Protein AF-A0A3N0Y666-F1 (afdb_monomer_lite)

InterPro domains:
  IPR013106 Immunoglobulin V-set domain [PF07686] (2-89)
  IPR013783 Immunoglobulin-like fold [G3DSA:2.60.40.10] (1-93)
  IPR036179 Immunoglobulin-like domain superfamily [SSF48726] (1-91)

Organism: Anabarilius grahami (NCBI:txid495550)

Sequence (164 aa):
MEGDSVTLNTEVQKYMLIQWMFGSTRIAEIDRLTQTNSTYDGPAERFRDRLKLDQTGSLTITNTRTTDSGLYTVTVISKETSYVSFNVTVYNYIHCCGSTEAVIRLVLSALVGVATVAFLVYDIRSTRSELNSMKESRYHRQIHEVKSDHQYEMRRSFSSRYVC

Foldseek 3Di:
DQQAKDKADDPDDFFQKKWKDFPPHTAWIQHPVVRDTDGDCTPPSLQPPAWDADPRRMIMGGNDDCSVFGKMWMWTHGVDIDIDIDGDGDDDPPPPPPPVVVVVVVVVVVVVVVVVVVVVVVVVVVVVVVVVVVVVVVVVVVVVVVVVVVVVVVVVVVVVVPPD

pLDDT: mean 87.4, std 12.05, range [51.53, 98.25]

Secondary structure (DSSP, 8-state):
-TTS-EEE----S--SEEEEEETTEEEEEEETTTTEEEE---GGGTTTTTEEE-TT--EEE-S--GGG-EEEEEEEESSSEEEEEEEE---------SHHHHHHHHHHHHHHHHHHHHHHHHHHHHHHHHHHHHHHHHHHHHHHHHHHHHHHHHHHHHHTTS--

Structure (mmCIF, N/CA/C/O backbone):
data_AF-A0A3N0Y666-F1
#
_entry.id   AF-A0A3N0Y666-F1
#
loop_
_atom_site.group_PDB
_atom_site.id
_atom_site.type_symbol
_atom_site.label_atom_id
_atom_site.label_alt_id
_atom_site.label_comp_id
_atom_site.label_asym_id
_atom_site.label_entity_id
_atom_site.label_seq_id
_atom_site.pdbx_PDB_ins_code
_atom_site.Cartn_x
_atom_site.Cartn_y
_atom_site.Cartn_z
_atom_site.occupancy
_atom_site.B_iso_or_equiv
_atom_site.auth_seq_id
_atom_site.auth_comp_id
_atom_site.auth_asym_id
_atom_site.auth_atom_id
_atom_site.pdbx_PDB_model_num
ATOM 1 N N . MET A 1 1 ? 6.027 -5.881 -3.383 1.00 89.69 1 MET A N 1
ATOM 2 C CA . MET A 1 1 ? 5.795 -5.510 -4.794 1.00 89.69 1 MET A CA 1
ATOM 3 C C . MET A 1 1 ? 4.317 -5.669 -5.098 1.00 89.69 1 MET A C 1
ATOM 5 O O . MET A 1 1 ? 3.623 -6.256 -4.281 1.00 89.69 1 MET A O 1
ATOM 9 N N . GLU A 1 2 ? 3.819 -5.143 -6.217 1.00 93.62 2 GLU A N 1
ATOM 10 C CA . GLU A 1 2 ? 2.462 -5.474 -6.675 1.00 93.62 2 GLU A CA 1
ATOM 11 C C . GLU A 1 2 ? 2.305 -6.997 -6.816 1.00 93.62 2 GLU A C 1
ATOM 13 O O . GLU A 1 2 ? 3.219 -7.678 -7.278 1.00 93.62 2 GLU A O 1
ATOM 18 N N . GLY A 1 3 ? 1.171 -7.529 -6.363 1.00 93.06 3 GLY A N 1
ATOM 19 C CA . GLY A 1 3 ? 0.899 -8.961 -6.242 1.00 93.06 3 GLY A CA 1
ATOM 20 C C . GLY A 1 3 ? 1.310 -9.575 -4.900 1.00 93.06 3 GLY A C 1
ATOM 21 O O . GLY A 1 3 ? 0.702 -10.557 -4.473 1.00 93.06 3 GLY A O 1
ATOM 22 N N . ASP A 1 4 ? 2.262 -8.978 -4.179 1.00 94.50 4 ASP A N 1
ATOM 23 C CA . ASP A 1 4 ? 2.715 -9.511 -2.891 1.00 94.50 4 ASP A CA 1
ATOM 24 C C . ASP A 1 4 ? 1.744 -9.168 -1.759 1.00 94.50 4 ASP A C 1
ATOM 26 O O . ASP A 1 4 ? 0.900 -8.272 -1.870 1.00 94.50 4 ASP A O 1
ATOM 30 N N . SER A 1 5 ? 1.901 -9.853 -0.628 1.00 96.88 5 SER A N 1
ATOM 31 C CA . SER A 1 5 ? 1.295 -9.468 0.644 1.00 96.88 5 SER A CA 1
ATOM 32 C C . SER A 1 5 ? 2.213 -8.562 1.463 1.00 96.88 5 SER A C 1
ATOM 34 O O . SER A 1 5 ? 3.425 -8.771 1.497 1.00 96.88 5 SER A O 1
ATOM 36 N N . VAL A 1 6 ? 1.628 -7.614 2.191 1.00 97.12 6 VAL A N 1
ATOM 37 C CA . VAL A 1 6 ? 2.325 -6.786 3.185 1.00 97.12 6 VAL A CA 1
ATOM 38 C C . VAL A 1 6 ? 1.580 -6.837 4.513 1.00 97.12 6 VAL A C 1
ATOM 40 O O . VAL A 1 6 ? 0.349 -6.819 4.527 1.00 97.12 6 VAL A O 1
ATOM 43 N N . THR A 1 7 ? 2.320 -6.886 5.619 1.00 97.56 7 THR A N 1
ATOM 44 C CA . THR A 1 7 ? 1.761 -6.857 6.975 1.00 97.56 7 THR A CA 1
ATOM 45 C C . THR A 1 7 ? 2.245 -5.612 7.706 1.00 97.56 7 THR A C 1
ATOM 47 O O . THR A 1 7 ? 3.443 -5.337 7.770 1.00 97.56 7 THR A O 1
ATOM 50 N N . LEU A 1 8 ? 1.295 -4.852 8.243 1.00 96.94 8 LEU A N 1
ATOM 51 C CA . LEU A 1 8 ? 1.515 -3.670 9.063 1.00 96.94 8 LEU A CA 1
ATOM 52 C C . LEU A 1 8 ? 1.365 -4.085 10.526 1.00 96.94 8 LEU A C 1
ATOM 54 O O . LEU A 1 8 ? 0.251 -4.294 11.011 1.00 96.94 8 LEU A O 1
ATOM 58 N N . ASN A 1 9 ? 2.501 -4.263 11.196 1.00 94.50 9 ASN A N 1
ATOM 59 C CA . ASN A 1 9 ? 2.535 -4.824 12.539 1.00 94.50 9 ASN A CA 1
ATOM 60 C C . ASN A 1 9 ? 2.112 -3.802 13.593 1.00 94.50 9 ASN A C 1
ATOM 62 O O . ASN A 1 9 ? 2.630 -2.685 13.635 1.00 94.50 9 ASN A O 1
ATOM 66 N N . THR A 1 10 ? 1.238 -4.221 14.500 1.00 86.75 10 THR A N 1
ATOM 67 C CA . THR A 1 10 ? 0.975 -3.518 15.757 1.00 86.75 10 THR A CA 1
ATOM 68 C C . THR A 1 10 ? 1.606 -4.297 16.900 1.00 86.75 10 THR A C 1
ATOM 70 O O . THR A 1 10 ? 1.127 -5.361 17.279 1.00 86.75 10 THR A O 1
ATOM 73 N N . GLU A 1 11 ? 2.677 -3.765 17.488 1.00 75.50 11 GLU A N 1
ATOM 74 C CA . GLU A 1 11 ? 3.354 -4.368 18.647 1.00 75.50 11 GLU A CA 1
ATOM 75 C C . GLU A 1 11 ? 2.581 -4.112 19.955 1.00 75.50 11 GLU A C 1
ATOM 77 O O . GLU A 1 11 ? 3.106 -3.537 20.909 1.00 75.50 11 GLU A O 1
ATOM 82 N N . VAL A 1 12 ? 1.299 -4.490 20.016 1.00 75.44 12 VAL A N 1
ATOM 83 C CA . VAL A 1 12 ? 0.444 -4.186 21.173 1.00 75.44 12 VAL A CA 1
ATOM 84 C C . VAL A 1 12 ? -0.046 -5.453 21.862 1.00 75.44 12 VAL A C 1
ATOM 86 O O . VAL A 1 12 ? -0.727 -6.288 21.278 1.00 75.44 12 VAL A O 1
ATOM 89 N N . GLN A 1 13 ? 0.257 -5.569 23.157 1.00 71.25 13 GLN A N 1
ATOM 90 C CA . GLN A 1 13 ? -0.164 -6.710 23.980 1.00 71.25 13 GLN A CA 1
ATOM 91 C C . GLN A 1 13 ? -1.552 -6.526 24.615 1.00 71.25 13 GLN A C 1
ATOM 93 O O . GLN A 1 13 ? -2.217 -7.507 24.950 1.00 71.25 13 GLN A O 1
ATOM 98 N N . LYS A 1 14 ? -2.004 -5.280 24.823 1.00 86.75 14 LYS A N 1
ATOM 99 C CA . LYS A 1 14 ? -3.262 -4.985 25.524 1.00 86.75 14 LYS A CA 1
ATOM 100 C C . LYS A 1 14 ? -4.006 -3.814 24.891 1.00 86.75 14 LYS A C 1
ATOM 102 O O . LYS A 1 14 ? -3.534 -2.685 24.919 1.00 86.75 14 LYS A O 1
ATOM 107 N N . TYR A 1 15 ? -5.202 -4.092 24.390 1.00 90.62 15 TYR A N 1
ATOM 108 C CA . TYR A 1 15 ? -6.087 -3.123 23.752 1.00 90.62 15 TYR A CA 1
ATOM 109 C C . TYR A 1 15 ? -7.552 -3.471 24.043 1.00 90.62 15 TYR A C 1
ATOM 111 O O . TYR A 1 15 ? -7.871 -4.619 24.364 1.00 90.62 15 TYR A O 1
ATOM 119 N N . MET A 1 16 ? -8.422 -2.467 23.962 1.00 94.12 16 MET A N 1
ATOM 120 C CA . MET A 1 16 ? -9.880 -2.610 23.931 1.00 94.12 16 MET A CA 1
ATOM 121 C C . MET A 1 16 ? -10.388 -2.518 22.493 1.00 94.12 16 MET A C 1
ATOM 123 O O . MET A 1 16 ? -11.176 -3.364 22.083 1.00 94.12 16 MET A O 1
ATOM 127 N N . LEU A 1 17 ? -9.875 -1.544 21.734 1.00 94.81 17 LEU A N 1
ATOM 128 C CA . LEU A 1 17 ? -10.222 -1.310 20.337 1.00 94.81 17 LEU A CA 1
ATOM 129 C C . LEU A 1 17 ? -8.956 -1.085 19.508 1.00 94.81 17 LEU A C 1
ATOM 131 O O . LEU A 1 17 ? -8.067 -0.342 19.926 1.00 94.81 17 LEU A O 1
ATOM 135 N N . ILE A 1 18 ? -8.898 -1.689 18.326 1.00 96.12 18 ILE A N 1
ATOM 136 C CA . ILE A 1 18 ? -7.925 -1.367 17.280 1.00 96.12 18 ILE A CA 1
ATOM 137 C C . ILE A 1 18 ? -8.701 -0.974 16.038 1.00 96.12 18 ILE A C 1
ATOM 139 O O . ILE A 1 18 ? -9.556 -1.728 15.585 1.00 96.12 18 ILE A O 1
ATOM 143 N N . GLN A 1 19 ? -8.386 0.185 15.472 1.00 97.12 19 GLN A N 1
ATOM 144 C CA . GLN A 1 19 ? -9.047 0.688 14.276 1.00 97.12 19 GLN A CA 1
ATOM 145 C C . GLN A 1 19 ? -8.012 1.084 13.229 1.00 97.12 19 GLN A C 1
ATOM 147 O O . GLN A 1 19 ? -7.164 1.940 13.482 1.00 97.12 19 GLN A O 1
ATOM 152 N N . TRP A 1 20 ? -8.124 0.490 12.044 1.00 97.94 20 TRP A N 1
ATOM 153 C CA . TRP A 1 20 ? -7.300 0.796 10.881 1.00 97.94 20 TRP A CA 1
ATOM 154 C C . TRP A 1 20 ? -8.028 1.719 9.918 1.00 97.94 20 TRP A C 1
ATOM 156 O O . TRP A 1 20 ? -9.176 1.474 9.529 1.00 97.94 20 TRP A O 1
ATOM 166 N N . MET A 1 21 ? -7.314 2.746 9.479 1.00 97.81 21 MET A N 1
ATOM 167 C CA . MET A 1 21 ? -7.762 3.699 8.481 1.00 97.81 21 MET A CA 1
ATOM 168 C C . MET A 1 21 ? -6.799 3.706 7.297 1.00 97.81 21 MET A C 1
ATOM 170 O O . MET A 1 21 ? -5.583 3.645 7.467 1.00 97.81 21 MET A O 1
ATOM 174 N N . PHE A 1 22 ? -7.354 3.845 6.101 1.00 97.31 22 PHE A N 1
ATOM 175 C CA . PHE A 1 22 ? -6.630 4.233 4.901 1.00 97.31 22 PHE A CA 1
ATOM 176 C C . PHE A 1 22 ? -7.057 5.655 4.527 1.00 97.31 22 PHE A C 1
ATOM 178 O O . PHE A 1 22 ? -8.219 5.895 4.175 1.00 97.31 22 PHE A O 1
ATOM 185 N N . GLY A 1 23 ? -6.144 6.618 4.667 1.00 93.62 23 GLY A N 1
ATOM 186 C CA . GLY A 1 23 ? -6.501 8.037 4.651 1.00 93.62 23 GLY A CA 1
ATOM 187 C C . GLY A 1 23 ? -7.560 8.351 5.716 1.00 93.62 23 GLY A C 1
ATOM 188 O O . GLY A 1 23 ? -7.331 8.156 6.905 1.00 93.62 23 GLY A O 1
ATOM 189 N N . SER A 1 24 ? -8.736 8.815 5.288 1.00 92.94 24 SER A N 1
ATOM 190 C CA . SER A 1 24 ? -9.888 9.099 6.159 1.00 92.94 24 SER A CA 1
ATOM 191 C C . SER A 1 24 ? -10.930 7.974 6.212 1.00 92.94 24 SER A C 1
ATOM 193 O O . SER A 1 24 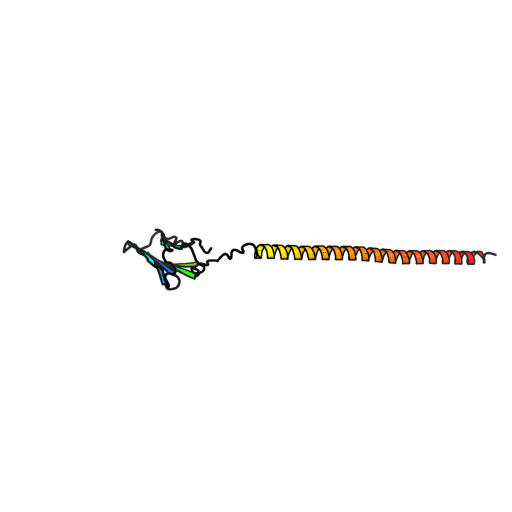? -11.964 8.134 6.860 1.00 92.94 24 SER A O 1
ATOM 195 N N . THR A 1 25 ? -10.693 6.837 5.549 1.00 96.25 25 THR A N 1
ATOM 196 C CA . THR A 1 25 ? -11.663 5.732 5.480 1.00 96.25 25 THR A CA 1
ATOM 197 C C . THR A 1 25 ? -11.278 4.594 6.412 1.00 96.25 25 THR A C 1
ATOM 199 O O . THR A 1 25 ? -10.142 4.131 6.377 1.00 96.25 25 THR A O 1
ATOM 202 N N . ARG A 1 26 ? -12.227 4.107 7.217 1.00 97.12 26 ARG A N 1
ATOM 203 C CA . ARG A 1 26 ? -12.038 2.915 8.053 1.00 97.12 26 ARG A CA 1
ATOM 204 C C . ARG A 1 26 ? -12.021 1.667 7.181 1.00 97.12 26 ARG A C 1
ATOM 206 O O . ARG A 1 26 ? -12.921 1.487 6.367 1.00 97.12 26 ARG A O 1
ATOM 213 N N . ILE A 1 27 ? -11.010 0.826 7.363 1.00 98.00 27 ILE A N 1
ATOM 214 C CA . ILE A 1 27 ? -10.813 -0.387 6.557 1.00 98.00 27 ILE A CA 1
ATOM 215 C C . ILE A 1 27 ? -10.785 -1.665 7.392 1.00 98.00 27 ILE A C 1
ATOM 217 O O . ILE A 1 27 ? -11.088 -2.733 6.874 1.00 98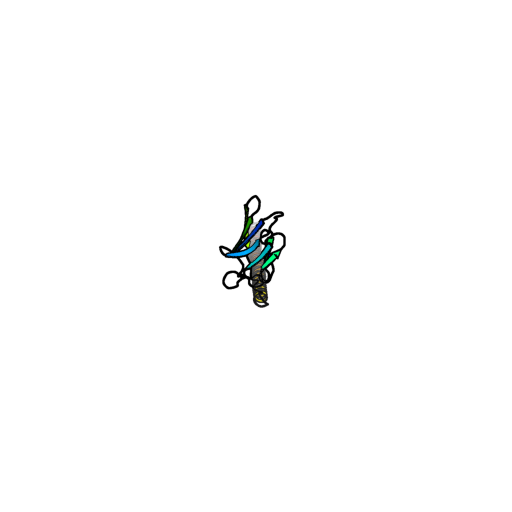.00 27 ILE A O 1
ATOM 221 N N . ALA A 1 28 ? -10.478 -1.579 8.687 1.00 97.50 28 ALA A N 1
ATOM 222 C CA . ALA A 1 28 ? -10.550 -2.732 9.574 1.00 97.50 28 ALA A CA 1
ATOM 223 C C . ALA A 1 28 ? -10.704 -2.310 11.038 1.00 97.50 28 ALA A C 1
ATOM 225 O O . ALA A 1 28 ? -10.325 -1.198 11.413 1.00 97.50 28 ALA A O 1
ATOM 226 N N . GLU A 1 29 ? -11.252 -3.198 11.860 1.00 96.38 29 GLU A N 1
ATOM 227 C CA . GLU A 1 29 ? -11.493 -2.955 13.279 1.00 96.38 29 GLU A CA 1
ATOM 228 C C . GLU A 1 29 ? -11.481 -4.261 14.083 1.00 96.38 29 GLU A C 1
ATOM 230 O O . GLU A 1 29 ? -11.993 -5.283 13.625 1.00 96.38 29 GLU A O 1
ATOM 235 N N . ILE A 1 30 ? -10.906 -4.213 15.284 1.00 95.38 30 ILE A N 1
ATOM 236 C CA . ILE A 1 30 ? -11.005 -5.258 16.307 1.00 95.38 30 ILE A CA 1
ATOM 237 C C . ILE A 1 30 ? -11.520 -4.609 17.581 1.00 95.38 30 ILE A C 1
ATOM 239 O O . ILE A 1 30 ? -10.796 -3.829 18.204 1.00 95.38 30 ILE A O 1
ATOM 243 N N . ASP A 1 31 ? -12.726 -4.974 17.995 1.00 95.00 31 ASP A N 1
ATOM 244 C CA . ASP A 1 31 ? -13.343 -4.515 19.233 1.00 95.00 31 ASP A CA 1
ATOM 245 C C . ASP A 1 31 ? -13.532 -5.688 20.201 1.00 95.00 31 ASP A C 1
ATOM 247 O O . ASP A 1 31 ? -14.318 -6.611 19.977 1.00 95.00 31 ASP A O 1
ATOM 251 N N . ARG A 1 32 ? -12.813 -5.646 21.326 1.00 91.69 32 ARG A N 1
ATOM 252 C CA . ARG A 1 32 ? -12.901 -6.683 22.362 1.00 91.69 32 ARG A CA 1
ATOM 253 C C . ARG A 1 32 ? -14.127 -6.537 23.259 1.00 91.69 32 ARG A C 1
ATOM 255 O O . ARG A 1 32 ? -14.475 -7.508 23.926 1.00 91.69 32 ARG A O 1
ATOM 262 N N . LEU A 1 33 ? -14.760 -5.364 23.304 1.00 90.19 33 LEU A N 1
ATOM 263 C CA . LEU A 1 33 ? -15.981 -5.139 24.082 1.00 90.19 33 LEU A CA 1
ATOM 264 C C . LEU A 1 33 ? -17.171 -5.816 23.407 1.00 90.19 33 LEU A C 1
ATOM 266 O O . LEU A 1 33 ? -17.953 -6.492 24.071 1.00 90.19 33 LEU A O 1
ATOM 270 N N . THR A 1 34 ? -17.270 -5.676 22.085 1.00 93.56 34 THR A N 1
ATOM 271 C CA . THR A 1 34 ? -18.320 -6.317 21.279 1.00 93.56 34 THR A CA 1
ATOM 272 C C . THR A 1 34 ? -17.921 -7.694 20.746 1.00 93.56 34 THR A C 1
ATOM 274 O O . THR A 1 34 ? -18.770 -8.401 20.212 1.00 93.56 34 THR A O 1
ATOM 277 N N . GLN A 1 35 ? -16.656 -8.098 20.923 1.00 90.88 35 GLN A N 1
ATOM 278 C CA . GLN A 1 35 ? -16.071 -9.325 20.366 1.00 90.88 35 GLN A CA 1
ATOM 279 C C . GLN A 1 35 ? -16.204 -9.400 18.838 1.00 90.88 35 GLN A C 1
ATOM 281 O O . GLN A 1 35 ? -16.467 -10.463 18.275 1.00 90.88 35 GLN A O 1
ATOM 286 N N . THR A 1 36 ? -16.029 -8.262 18.164 1.00 92.56 36 THR A N 1
ATOM 287 C CA . THR A 1 36 ? -16.157 -8.164 16.710 1.00 92.56 36 THR A CA 1
ATOM 288 C C . THR A 1 36 ? -14.814 -7.892 16.048 1.00 92.56 36 THR A C 1
ATOM 290 O O . THR A 1 36 ? -14.029 -7.057 16.496 1.00 92.56 36 THR A O 1
ATOM 293 N N . ASN A 1 37 ? -14.575 -8.601 14.944 1.00 94.88 37 ASN A N 1
ATOM 294 C CA . ASN A 1 37 ? -13.429 -8.398 14.069 1.00 94.88 37 ASN A CA 1
ATOM 295 C C . ASN A 1 37 ? -13.974 -8.168 12.664 1.00 94.88 37 ASN A C 1
ATOM 297 O O . ASN A 1 37 ? -14.499 -9.092 12.040 1.00 94.88 37 ASN A O 1
ATOM 301 N N . SER A 1 38 ? -13.850 -6.940 12.180 1.00 95.44 38 SER A N 1
ATOM 302 C CA . SER A 1 38 ? -14.476 -6.506 10.937 1.00 95.44 38 SER A CA 1
ATOM 303 C C . SER A 1 38 ? -13.429 -5.982 9.971 1.00 95.44 38 SER A C 1
ATOM 305 O O . SER A 1 38 ? -12.491 -5.281 10.350 1.00 95.44 38 SER A O 1
ATOM 307 N N . THR A 1 39 ? -13.616 -6.301 8.697 1.00 97.31 39 THR A N 1
ATOM 308 C CA . THR A 1 39 ? -12.879 -5.690 7.590 1.00 97.31 39 THR A CA 1
ATOM 309 C C . THR A 1 39 ? -13.883 -5.046 6.652 1.00 97.31 39 THR A C 1
ATOM 311 O O . THR A 1 39 ? -15.021 -5.502 6.549 1.00 97.31 39 THR A O 1
ATOM 314 N N . TYR A 1 40 ? -13.471 -3.960 6.016 1.00 96.56 40 TYR A N 1
ATOM 315 C CA . TYR A 1 40 ? -14.303 -3.183 5.116 1.00 96.56 40 TYR A CA 1
ATOM 316 C C . TYR A 1 40 ? -13.573 -3.049 3.785 1.00 96.56 40 TYR A C 1
ATOM 318 O O . TYR A 1 40 ? -12.392 -2.697 3.749 1.00 96.56 40 TYR A O 1
ATOM 326 N N . ASP A 1 41 ? -14.292 -3.252 2.684 1.00 95.19 41 ASP A N 1
ATOM 327 C CA . ASP A 1 41 ? -13.705 -3.210 1.340 1.00 95.19 41 ASP A CA 1
ATOM 328 C C . ASP A 1 41 ? -13.216 -1.805 0.948 1.00 95.19 41 ASP A C 1
ATOM 330 O O . ASP A 1 41 ? -12.494 -1.630 -0.034 1.00 95.19 41 ASP A O 1
ATOM 334 N N . GLY A 1 42 ? -13.573 -0.787 1.734 1.00 92.00 42 GLY A N 1
ATOM 335 C CA . GLY A 1 42 ? -13.200 0.597 1.498 1.00 92.00 42 GLY A CA 1
ATOM 336 C C . GLY A 1 42 ? -13.874 1.191 0.255 1.00 92.00 42 GLY A C 1
ATOM 337 O O . GLY A 1 42 ? -14.808 0.614 -0.310 1.00 92.00 42 GLY A O 1
ATOM 338 N N . PRO A 1 43 ? -13.432 2.380 -0.183 1.00 89.94 43 PRO A N 1
ATOM 339 C CA . PRO A 1 43 ? -14.039 3.071 -1.313 1.00 89.94 43 PRO A CA 1
ATOM 340 C C . PRO A 1 43 ? -13.853 2.269 -2.604 1.00 89.94 43 PRO A C 1
ATOM 342 O O . PRO A 1 43 ? -12.758 1.769 -2.866 1.00 89.94 43 PRO A O 1
ATOM 345 N N . ALA A 1 44 ? -14.912 2.180 -3.415 1.00 91.75 44 ALA A N 1
ATOM 346 C CA . ALA A 1 44 ? -14.922 1.435 -4.680 1.00 91.75 44 ALA A CA 1
ATOM 347 C C . ALA A 1 44 ? -14.490 -0.040 -4.544 1.00 91.75 44 ALA A C 1
ATOM 349 O O . ALA A 1 44 ? -13.862 -0.584 -5.450 1.00 91.75 44 ALA A O 1
ATOM 350 N N . GLU A 1 45 ? -14.789 -0.666 -3.399 1.00 93.25 45 GLU A N 1
ATOM 351 C CA . GLU A 1 45 ? -14.436 -2.061 -3.100 1.00 93.25 45 GLU A CA 1
ATOM 352 C C . GLU A 1 45 ? -12.934 -2.361 -3.236 1.00 93.25 45 GLU A C 1
ATOM 354 O O . GLU A 1 45 ? -12.513 -3.484 -3.524 1.00 93.25 45 GLU A O 1
ATOM 359 N N . ARG A 1 46 ? -12.095 -1.337 -3.044 1.00 94.44 46 ARG A N 1
ATOM 360 C CA . ARG A 1 46 ? -10.651 -1.409 -3.268 1.00 94.44 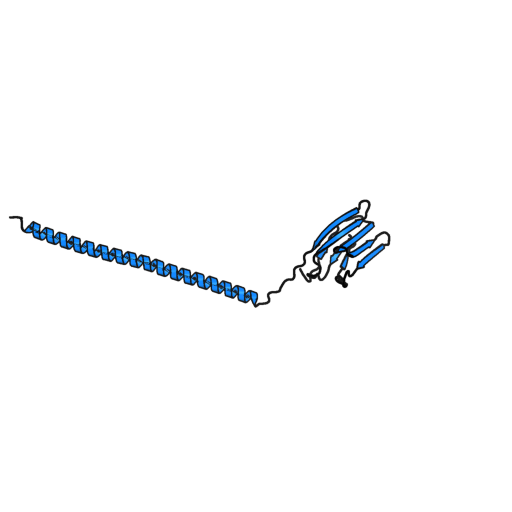46 ARG A CA 1
ATOM 361 C C . ARG A 1 46 ? -10.017 -2.614 -2.590 1.00 94.44 46 ARG A C 1
ATOM 363 O O . ARG A 1 46 ? -9.212 -3.296 -3.217 1.00 94.44 46 ARG A O 1
ATOM 370 N N . PHE A 1 47 ? -10.358 -2.877 -1.336 1.00 96.88 47 PHE A N 1
ATOM 371 C CA . PHE A 1 47 ? -9.748 -3.903 -0.494 1.00 96.88 47 PHE A CA 1
ATOM 372 C C . PHE A 1 47 ? -10.550 -5.204 -0.401 1.00 96.88 47 PHE A C 1
ATOM 374 O O . PHE A 1 47 ? -10.233 -6.055 0.433 1.00 96.88 47 PHE A O 1
ATOM 381 N N . ARG A 1 48 ? -11.554 -5.370 -1.267 1.00 96.44 48 ARG A N 1
ATOM 382 C CA . ARG A 1 48 ? -12.441 -6.530 -1.277 1.00 96.44 48 ARG A CA 1
ATOM 383 C C . ARG A 1 48 ? -11.679 -7.847 -1.259 1.00 96.44 48 ARG A C 1
ATOM 385 O O . ARG A 1 48 ? -10.819 -8.071 -2.108 1.00 96.44 48 ARG A O 1
ATOM 392 N N . ASP A 1 49 ? -11.993 -8.679 -0.266 1.00 95.81 49 ASP A N 1
ATOM 393 C CA . ASP A 1 49 ? -11.409 -10.005 -0.010 1.00 95.81 49 ASP A CA 1
ATOM 394 C C . ASP A 1 49 ? -9.880 -10.026 0.231 1.00 95.81 49 ASP A C 1
ATOM 396 O O . ASP A 1 49 ? -9.250 -11.089 0.203 1.00 95.81 49 ASP A O 1
ATOM 400 N N . ARG A 1 50 ? -9.248 -8.866 0.477 1.00 97.69 50 ARG A N 1
ATOM 401 C CA . ARG A 1 50 ? -7.777 -8.736 0.572 1.00 97.69 50 ARG A CA 1
ATOM 402 C C . ARG A 1 50 ? -7.250 -8.346 1.948 1.00 97.69 50 ARG A C 1
ATOM 404 O O . ARG A 1 50 ? -6.044 -8.445 2.174 1.00 97.69 50 ARG A O 1
ATOM 411 N N . LEU A 1 51 ? -8.113 -7.917 2.867 1.00 97.88 51 LEU A N 1
ATOM 412 C CA . LEU A 1 51 ? -7.710 -7.559 4.229 1.00 97.88 51 LEU A CA 1
ATOM 413 C C . LEU A 1 51 ? -7.813 -8.754 5.165 1.00 97.88 51 LEU A C 1
ATOM 415 O O . LEU A 1 51 ? -8.799 -9.488 5.160 1.00 97.88 51 LEU A O 1
ATOM 419 N N . LYS A 1 52 ? -6.799 -8.919 6.012 1.00 97.06 52 LYS A N 1
ATOM 420 C CA . LYS A 1 52 ? -6.807 -9.881 7.114 1.00 97.06 52 LYS A CA 1
ATOM 421 C C . LYS A 1 52 ? -6.285 -9.216 8.376 1.00 97.06 52 LYS A C 1
ATOM 423 O O . LYS A 1 52 ? -5.231 -8.588 8.348 1.00 97.06 52 LYS A O 1
ATOM 428 N N . LEU A 1 53 ? -7.015 -9.389 9.470 1.00 94.25 53 LEU A N 1
ATOM 429 C CA . LEU A 1 53 ? -6.591 -8.992 10.806 1.00 94.25 53 LEU A CA 1
ATOM 430 C C . LEU A 1 53 ? -6.122 -10.221 11.574 1.00 94.25 53 LEU A C 1
ATOM 432 O O . LEU A 1 53 ? -6.782 -11.262 11.547 1.00 94.25 53 LEU A O 1
ATOM 436 N N . ASP A 1 54 ? -4.994 -10.095 12.259 1.00 91.81 54 ASP A N 1
ATOM 437 C CA . ASP A 1 54 ? -4.546 -11.104 13.210 1.00 91.81 54 ASP A CA 1
ATOM 438 C C . ASP A 1 54 ? -5.052 -10.801 14.637 1.00 91.81 54 ASP A C 1
ATOM 440 O O . ASP A 1 54 ? -5.760 -9.826 14.890 1.00 91.81 54 ASP A O 1
ATOM 444 N N . GLN A 1 55 ? -4.675 -11.641 15.601 1.00 85.75 55 GLN A N 1
ATOM 445 C CA . GLN A 1 55 ? -5.040 -11.449 17.010 1.00 85.75 55 GLN A CA 1
ATOM 446 C C . GLN A 1 55 ? -4.268 -10.310 17.699 1.00 85.75 55 GLN A C 1
ATOM 448 O O . GLN A 1 55 ? -4.681 -9.844 18.763 1.00 85.75 55 GLN A O 1
ATOM 453 N N . THR A 1 56 ? -3.144 -9.872 17.129 1.00 89.50 56 THR A N 1
ATOM 454 C CA . THR A 1 56 ? -2.328 -8.763 17.649 1.00 89.50 56 THR A CA 1
ATOM 455 C C . THR A 1 56 ? -2.836 -7.400 17.176 1.00 89.50 56 THR A C 1
ATOM 457 O O . THR A 1 56 ? -2.416 -6.371 17.701 1.00 89.50 56 THR A O 1
ATOM 460 N N . GLY A 1 57 ? -3.773 -7.395 16.223 1.00 92.00 57 GLY A N 1
ATOM 461 C CA . GLY A 1 57 ? -4.272 -6.200 15.556 1.00 92.00 57 GLY A CA 1
ATOM 462 C C . GLY A 1 57 ? -3.501 -5.816 14.305 1.00 92.00 57 GLY A C 1
ATOM 463 O O . GLY A 1 57 ? -3.823 -4.793 13.706 1.00 92.00 57 GLY A O 1
ATOM 464 N N . SER A 1 58 ? -2.522 -6.618 13.895 1.00 95.38 58 SER A N 1
ATOM 465 C CA . SER A 1 58 ? -1.727 -6.367 12.703 1.00 95.38 58 SER A CA 1
ATOM 466 C C . SER A 1 58 ? -2.579 -6.591 11.459 1.00 95.38 58 SER A C 1
ATOM 468 O O . SER A 1 58 ? -3.300 -7.588 11.333 1.00 95.38 58 SER A O 1
ATOM 470 N N . LEU A 1 59 ? -2.490 -5.649 10.523 1.00 97.31 59 LEU A N 1
ATOM 471 C CA . LEU A 1 59 ? -3.252 -5.677 9.281 1.00 97.31 59 LEU A CA 1
ATOM 472 C C . LEU A 1 59 ? -2.395 -6.253 8.161 1.00 97.31 59 LEU A C 1
ATOM 474 O O . LEU A 1 59 ? -1.337 -5.719 7.840 1.00 97.31 59 LEU A O 1
ATOM 478 N N . THR A 1 60 ? -2.876 -7.312 7.521 1.00 98.06 60 THR A N 1
ATOM 479 C CA . THR A 1 60 ? -2.278 -7.860 6.304 1.00 98.06 60 THR A CA 1
ATOM 480 C C . THR A 1 60 ? -3.126 -7.497 5.094 1.00 98.06 60 THR A C 1
ATOM 482 O O . THR A 1 60 ? -4.334 -7.733 5.084 1.00 98.06 60 THR A O 1
ATOM 485 N N . ILE A 1 61 ? -2.478 -6.964 4.060 1.00 98.25 61 ILE A N 1
ATOM 486 C CA . ILE A 1 61 ? -3.068 -6.685 2.751 1.00 98.25 61 ILE A CA 1
ATOM 487 C C . ILE A 1 61 ? -2.481 -7.700 1.776 1.00 98.25 61 ILE A C 1
ATOM 489 O O . ILE A 1 61 ? -1.270 -7.712 1.550 1.00 98.25 61 ILE A O 1
ATOM 493 N N . THR A 1 62 ? -3.312 -8.576 1.220 1.00 97.88 62 THR A N 1
ATOM 494 C CA . THR A 1 62 ? -2.895 -9.566 0.220 1.00 97.88 62 THR A CA 1
ATOM 495 C C . THR A 1 62 ? -3.071 -9.028 -1.197 1.00 97.88 62 THR A C 1
ATOM 497 O O . THR A 1 62 ? -3.880 -8.124 -1.435 1.00 97.88 62 THR A O 1
ATOM 500 N N . ASN A 1 63 ? -2.323 -9.602 -2.148 1.00 96.19 63 ASN A N 1
ATOM 501 C CA . ASN A 1 63 ? -2.399 -9.247 -3.567 1.00 96.19 63 ASN A CA 1
ATOM 502 C C . ASN A 1 63 ? -2.403 -7.722 -3.766 1.00 96.19 63 ASN A C 1
ATOM 504 O O . ASN A 1 63 ? -3.369 -7.144 -4.276 1.00 96.19 63 ASN A O 1
ATOM 508 N N . THR A 1 64 ? -1.378 -7.070 -3.215 1.00 96.44 64 THR A N 1
ATOM 509 C CA . THR A 1 64 ? -1.276 -5.610 -3.197 1.00 96.44 64 THR A CA 1
ATOM 510 C C . THR A 1 64 ? -1.257 -5.050 -4.610 1.00 96.44 64 THR A C 1
ATOM 512 O O . THR A 1 64 ? -0.732 -5.665 -5.530 1.00 96.44 64 THR A O 1
ATOM 515 N N . ARG A 1 65 ? -1.827 -3.864 -4.786 1.00 95.00 65 ARG A N 1
ATOM 516 C CA . ARG A 1 65 ? -1.866 -3.129 -6.054 1.00 95.00 65 ARG A CA 1
ATOM 517 C C . ARG A 1 65 ? -1.139 -1.805 -5.903 1.00 95.00 65 ARG A C 1
ATOM 519 O O . ARG A 1 65 ? -1.032 -1.293 -4.793 1.00 95.00 65 ARG A O 1
ATOM 526 N N . THR A 1 66 ? -0.700 -1.199 -7.000 1.00 94.81 66 THR A N 1
ATOM 527 C CA . THR A 1 66 ? -0.105 0.160 -6.975 1.00 94.81 66 THR A CA 1
ATOM 528 C C . THR A 1 66 ? -1.035 1.195 -6.337 1.00 94.81 66 THR A C 1
ATOM 530 O O . THR A 1 66 ? -0.660 1.843 -5.360 1.00 94.81 66 THR A O 1
ATOM 533 N N . THR A 1 67 ? -2.278 1.254 -6.824 1.00 95.00 67 THR A N 1
ATOM 534 C CA . THR A 1 67 ? -3.468 0.981 -6.010 1.00 95.00 67 THR A CA 1
ATOM 535 C C . THR A 1 67 ? -3.371 1.370 -4.547 1.00 95.00 67 THR A C 1
ATOM 537 O O . THR A 1 67 ? -3.694 2.486 -4.159 1.00 95.00 67 THR A O 1
ATOM 540 N N . ASP A 1 68 ? -2.950 0.379 -3.766 1.00 96.00 68 ASP A N 1
ATOM 541 C CA . ASP A 1 68 ? -2.941 0.278 -2.313 1.00 96.00 68 ASP A CA 1
ATOM 542 C C . ASP A 1 68 ? -1.912 1.176 -1.630 1.00 96.00 68 ASP A C 1
ATOM 544 O O . ASP A 1 68 ? -1.927 1.280 -0.407 1.00 96.00 68 ASP A O 1
ATOM 548 N N . SER A 1 69 ? -1.066 1.868 -2.389 1.00 96.75 69 SER A N 1
ATOM 549 C CA . SER A 1 69 ? -0.127 2.832 -1.822 1.00 96.75 69 SER A CA 1
ATOM 550 C C . SER A 1 69 ? -0.858 3.967 -1.101 1.00 96.75 69 SER A C 1
ATOM 552 O O . SER A 1 69 ? -1.945 4.395 -1.508 1.00 96.75 69 SER A O 1
ATOM 554 N N . GLY A 1 70 ? -0.248 4.468 -0.030 1.00 96.81 70 GLY A N 1
ATOM 555 C CA . GLY A 1 70 ? -0.741 5.603 0.739 1.00 96.81 70 GLY A CA 1
ATOM 556 C C . GLY A 1 70 ? -0.530 5.462 2.242 1.00 96.81 70 GLY A C 1
ATOM 557 O O . GLY A 1 70 ? 0.174 4.571 2.722 1.00 96.81 70 GLY A O 1
ATOM 558 N N . LEU A 1 71 ? -1.154 6.383 2.975 1.00 97.56 71 LEU A N 1
ATOM 559 C CA . LEU A 1 71 ? -1.053 6.476 4.423 1.00 97.56 71 LEU A CA 1
ATOM 560 C C . LEU A 1 71 ? -2.089 5.578 5.101 1.00 97.56 71 LEU A C 1
ATOM 562 O O . LEU A 1 71 ? -3.298 5.768 4.942 1.00 97.56 71 LEU A O 1
ATOM 566 N N . TYR A 1 72 ? -1.588 4.654 5.907 1.00 97.88 72 TYR A N 1
ATOM 567 C CA . TYR A 1 72 ? -2.366 3.817 6.801 1.00 97.88 72 TYR A CA 1
ATOM 568 C C . TYR A 1 72 ? -2.156 4.309 8.223 1.00 97.88 72 TYR A C 1
ATOM 570 O O . TYR A 1 72 ? -1.017 4.478 8.655 1.00 97.88 72 TYR A O 1
ATOM 578 N N . THR A 1 73 ? -3.234 4.535 8.961 1.00 97.75 73 THR A N 1
ATOM 579 C CA . THR A 1 73 ? -3.157 4.898 10.376 1.00 97.75 73 THR A CA 1
ATOM 580 C C . THR A 1 73 ? -3.877 3.857 11.206 1.00 97.75 73 THR A C 1
ATOM 582 O O . THR A 1 73 ? -4.947 3.374 10.837 1.00 97.75 73 THR A O 1
ATOM 585 N N . VAL A 1 74 ? -3.282 3.500 12.335 1.00 97.00 74 VAL A N 1
ATOM 586 C CA . VAL A 1 74 ? -3.905 2.637 13.329 1.00 97.00 74 VAL A CA 1
ATOM 587 C C . VAL A 1 74 ? -4.054 3.401 14.629 1.00 97.00 74 VAL A C 1
ATOM 589 O O . VAL A 1 74 ? -3.113 4.032 15.113 1.00 97.00 74 VAL A O 1
ATOM 592 N N . THR A 1 75 ? -5.265 3.355 15.171 1.00 96.62 75 THR A N 1
ATOM 593 C CA . THR A 1 75 ? -5.584 3.865 16.502 1.00 96.62 75 THR A CA 1
ATOM 594 C C . THR A 1 75 ? -5.773 2.676 17.419 1.00 96.62 75 THR A C 1
ATOM 596 O O . THR A 1 75 ? -6.599 1.807 17.133 1.00 96.62 75 THR A O 1
ATOM 599 N N . VAL A 1 76 ? -5.021 2.635 18.514 1.00 95.75 76 VAL A N 1
ATOM 600 C CA . VAL A 1 76 ? -5.135 1.578 19.515 1.00 95.75 76 VAL A CA 1
ATOM 601 C C . VAL A 1 76 ? -5.615 2.192 20.816 1.00 95.75 76 VAL A C 1
ATOM 603 O O . VAL A 1 76 ? -4.911 2.973 21.454 1.00 95.75 76 VAL A O 1
ATOM 606 N N . ILE A 1 77 ? -6.838 1.846 21.207 1.00 94.56 77 ILE A N 1
ATOM 607 C CA . ILE A 1 77 ? -7.461 2.332 22.433 1.00 94.56 77 ILE A CA 1
ATOM 608 C C . ILE A 1 77 ? -7.224 1.304 23.529 1.00 94.56 77 ILE A C 1
ATOM 610 O O . ILE A 1 77 ? -7.626 0.142 23.428 1.00 94.56 77 ILE A O 1
ATOM 614 N N . SER A 1 78 ? -6.569 1.743 24.597 1.00 92.00 78 SER A N 1
ATOM 615 C CA . SER A 1 78 ? -6.333 0.957 25.803 1.00 92.00 78 SER A CA 1
ATOM 616 C C . SER A 1 78 ? -6.571 1.841 27.038 1.00 92.00 78 SER A C 1
ATOM 618 O O . SER A 1 78 ? -7.519 2.619 27.053 1.00 92.00 78 SER A O 1
ATOM 620 N N . LYS A 1 79 ? -5.725 1.751 28.075 1.00 91.62 79 LYS A N 1
ATOM 621 C CA . LYS A 1 79 ? -5.679 2.780 29.129 1.00 91.62 79 LYS A CA 1
ATOM 622 C C . LYS A 1 79 ? -5.213 4.125 28.574 1.00 91.62 79 LYS A C 1
ATOM 624 O O . LYS A 1 79 ? -5.733 5.165 28.955 1.00 91.62 79 LYS A O 1
ATOM 629 N N . GLU A 1 80 ? -4.244 4.068 27.670 1.00 91.44 80 GLU A N 1
ATOM 630 C CA . GLU A 1 80 ? -3.751 5.199 26.898 1.00 91.44 80 GLU A CA 1
ATOM 631 C C . GLU A 1 80 ? -4.032 4.916 25.425 1.00 91.44 80 GLU A C 1
ATOM 633 O O . GLU A 1 80 ? -3.965 3.765 24.975 1.00 91.44 80 GLU A O 1
ATOM 638 N N . THR A 1 81 ? -4.410 5.955 24.686 1.00 93.31 81 THR A N 1
ATOM 639 C CA . THR 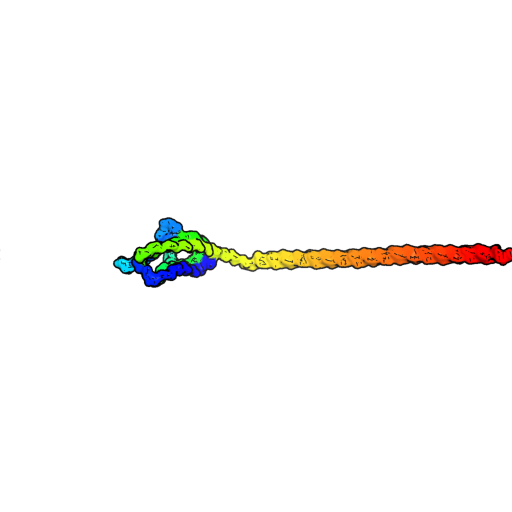A 1 81 ? -4.659 5.832 23.249 1.00 93.31 81 THR A CA 1
ATOM 640 C C . THR A 1 81 ? -3.364 6.102 22.505 1.00 93.31 81 THR A C 1
ATOM 642 O O . THR A 1 81 ? -2.743 7.143 22.720 1.00 93.31 81 THR A O 1
ATOM 645 N N . SER A 1 82 ? -2.968 5.187 21.626 1.00 92.94 82 SER A N 1
ATOM 646 C CA . SER A 1 82 ? -1.803 5.355 20.762 1.00 92.94 82 SER A CA 1
ATOM 647 C C . SER A 1 82 ? -2.207 5.442 19.295 1.00 92.94 82 SER A C 1
ATOM 649 O O . SER A 1 82 ? -3.234 4.905 18.869 1.00 92.94 82 SER A O 1
ATOM 651 N N . TYR A 1 83 ? -1.376 6.143 18.527 1.00 93.94 83 TYR A N 1
ATOM 652 C CA . TYR A 1 83 ? -1.561 6.368 17.101 1.00 93.94 83 TYR A CA 1
ATOM 653 C C . TYR A 1 83 ? -0.270 6.008 16.377 1.00 93.94 83 TYR A C 1
ATOM 655 O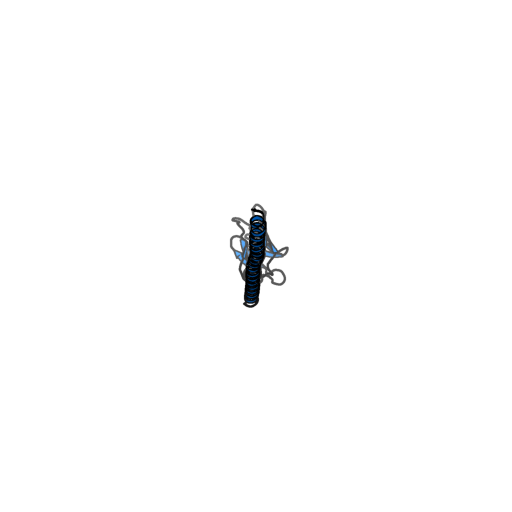 O . TYR A 1 83 ? 0.792 6.538 16.707 1.00 93.94 83 TYR A O 1
ATOM 663 N N . VAL A 1 84 ? -0.355 5.125 15.385 1.00 94.50 84 VAL A N 1
ATOM 664 C CA . VAL A 1 84 ? 0.788 4.737 14.548 1.00 94.50 84 VAL A CA 1
ATOM 665 C C . VAL A 1 84 ? 0.417 4.930 13.087 1.00 94.50 84 VAL A C 1
ATOM 667 O O . VAL A 1 84 ? -0.716 4.677 12.681 1.00 94.50 84 VAL A O 1
ATOM 670 N N . SER A 1 85 ? 1.368 5.421 12.298 1.00 96.19 85 SER A N 1
ATOM 671 C CA . SER A 1 85 ? 1.189 5.682 10.872 1.00 96.19 85 SER A CA 1
ATOM 672 C C . SER A 1 85 ? 2.197 4.883 10.058 1.00 96.19 85 SER A C 1
ATOM 674 O O . SER A 1 85 ? 3.382 4.866 10.382 1.00 96.19 85 SER A O 1
ATOM 676 N N . PHE A 1 86 ? 1.734 4.276 8.972 1.00 97.19 86 PHE A N 1
ATOM 677 C CA . PHE A 1 86 ? 2.542 3.546 8.007 1.00 97.19 86 PHE A CA 1
ATOM 678 C C . PHE A 1 86 ? 2.345 4.172 6.633 1.00 97.19 86 PHE A C 1
ATOM 680 O O . PHE A 1 86 ? 1.217 4.313 6.162 1.00 97.19 86 PHE A O 1
ATOM 687 N N . ASN A 1 87 ? 3.442 4.534 5.975 1.00 97.25 87 ASN A N 1
ATOM 688 C CA . ASN A 1 87 ? 3.400 4.917 4.572 1.00 97.25 87 ASN A CA 1
ATOM 689 C C . ASN A 1 87 ? 3.756 3.696 3.726 1.00 97.25 87 ASN A C 1
ATOM 691 O O . ASN A 1 87 ? 4.887 3.214 3.776 1.00 97.25 87 ASN A O 1
ATOM 695 N N . VAL A 1 88 ? 2.780 3.182 2.985 1.00 96.69 88 VAL A N 1
ATOM 696 C CA . VAL A 1 88 ? 2.960 2.006 2.134 1.00 96.69 88 VAL A CA 1
ATOM 697 C C . VAL A 1 88 ? 3.151 2.471 0.700 1.00 96.69 88 VAL A C 1
ATOM 699 O O . VAL A 1 88 ? 2.315 3.196 0.162 1.00 96.69 88 VAL A O 1
ATOM 702 N N . THR A 1 89 ? 4.221 2.000 0.067 1.00 96.75 89 THR A N 1
ATOM 703 C CA . THR A 1 89 ? 4.486 2.228 -1.355 1.00 96.75 89 THR A CA 1
ATOM 704 C C . THR A 1 89 ? 4.579 0.886 -2.061 1.00 96.75 89 THR A C 1
ATOM 706 O O . THR A 1 89 ? 5.431 0.060 -1.733 1.00 96.75 89 THR A O 1
ATOM 709 N N . VAL A 1 90 ? 3.703 0.667 -3.039 1.00 95.44 90 VAL A N 1
ATOM 710 C CA . VAL A 1 90 ? 3.662 -0.549 -3.850 1.00 95.44 90 VAL A CA 1
ATOM 711 C C . VAL A 1 90 ? 4.212 -0.236 -5.235 1.00 95.44 90 VAL A C 1
ATOM 713 O O . VAL A 1 90 ? 3.668 0.592 -5.962 1.00 95.44 90 VAL A O 1
ATOM 716 N N . TYR A 1 91 ? 5.292 -0.917 -5.606 1.00 92.12 91 TYR A N 1
ATOM 717 C CA . TYR A 1 91 ? 5.894 -0.803 -6.931 1.00 92.12 91 TYR A CA 1
ATOM 718 C C . TYR A 1 91 ? 5.339 -1.875 -7.871 1.00 92.12 91 TYR A C 1
ATOM 720 O O . TYR A 1 91 ? 5.285 -3.051 -7.503 1.00 92.12 91 TYR A O 1
ATOM 728 N N . ASN A 1 92 ? 4.972 -1.474 -9.089 1.00 87.25 92 ASN A N 1
ATOM 729 C CA . ASN A 1 92 ? 4.741 -2.395 -10.198 1.00 87.25 92 ASN A CA 1
ATOM 730 C C . ASN A 1 92 ? 6.092 -2.721 -10.836 1.00 87.25 92 ASN A C 1
ATOM 732 O O . ASN A 1 92 ? 6.844 -1.815 -11.209 1.00 87.25 92 ASN A O 1
ATOM 736 N N . TYR A 1 93 ? 6.405 -4.009 -10.952 1.00 74.56 93 TYR A N 1
ATOM 737 C CA . TYR A 1 93 ? 7.528 -4.430 -11.769 1.00 74.56 93 TYR A CA 1
ATOM 738 C C . TYR A 1 93 ? 7.064 -4.466 -13.221 1.00 74.56 93 TYR A C 1
ATOM 740 O O . TYR A 1 93 ? 6.406 -5.414 -13.652 1.00 74.56 93 TYR A O 1
ATOM 748 N N . ILE A 1 94 ? 7.442 -3.447 -13.994 1.00 67.94 94 ILE A N 1
ATOM 749 C CA . ILE A 1 94 ? 7.415 -3.568 -15.447 1.00 67.94 94 ILE A CA 1
ATOM 750 C C . ILE A 1 94 ? 8.425 -4.660 -15.779 1.00 67.94 94 ILE A C 1
ATOM 752 O O . ILE A 1 94 ? 9.636 -4.437 -15.799 1.00 67.94 94 ILE A O 1
ATOM 756 N N . HIS A 1 95 ? 7.911 -5.868 -15.994 1.00 60.19 95 HIS A N 1
ATOM 757 C CA . HIS A 1 95 ? 8.695 -6.977 -16.488 1.00 60.19 95 HIS A CA 1
ATOM 758 C C . HIS A 1 95 ? 9.082 -6.623 -17.922 1.00 60.19 95 HIS A C 1
ATOM 760 O O . HIS A 1 95 ? 8.329 -6.819 -18.874 1.00 60.19 95 HIS A O 1
ATOM 766 N N . CYS A 1 96 ? 10.259 -6.025 -18.056 1.00 60.00 96 CYS A N 1
ATOM 767 C CA . CYS A 1 96 ? 10.948 -5.789 -19.308 1.00 60.00 96 CYS A CA 1
ATOM 768 C C . CYS A 1 96 ? 11.276 -7.146 -19.945 1.00 60.00 96 CYS A C 1
ATOM 770 O O . CYS A 1 96 ? 12.381 -7.663 -19.828 1.00 60.00 96 CYS A O 1
ATOM 772 N N . CYS A 1 97 ? 10.276 -7.777 -20.555 1.00 64.56 97 CYS A N 1
ATOM 773 C CA . CYS A 1 97 ? 10.420 -9.063 -21.209 1.00 64.56 97 CYS A CA 1
ATOM 774 C C . CYS A 1 97 ? 11.248 -8.874 -22.487 1.00 64.56 97 CYS A C 1
ATOM 776 O O . CYS A 1 97 ? 10.759 -8.303 -23.459 1.00 64.56 97 CYS A O 1
ATOM 778 N N . GLY A 1 98 ? 12.510 -9.313 -22.460 1.00 60.66 98 GLY A N 1
ATOM 779 C CA . GLY A 1 98 ? 13.376 -9.588 -23.614 1.00 60.66 98 GLY A CA 1
ATOM 780 C C . GLY A 1 98 ? 13.844 -8.392 -24.450 1.00 60.66 98 GLY A C 1
ATOM 781 O O . GLY A 1 98 ? 15.039 -8.253 -24.692 1.00 60.66 98 GLY A O 1
ATOM 782 N N . SER A 1 99 ? 12.941 -7.525 -24.912 1.00 64.12 99 SER A N 1
ATOM 783 C CA . SER A 1 99 ? 13.256 -6.487 -25.899 1.00 64.12 99 SER A CA 1
ATOM 784 C C . SER A 1 99 ? 14.135 -5.382 -25.328 1.00 64.12 99 SER A C 1
ATOM 786 O O . SER A 1 99 ? 15.153 -5.053 -25.923 1.00 64.12 99 SER A O 1
ATOM 788 N N . THR A 1 100 ? 13.796 -4.819 -24.170 1.00 68.69 100 THR A N 1
ATOM 789 C CA . THR A 1 100 ? 14.612 -3.763 -23.549 1.00 68.69 100 THR A CA 1
ATOM 790 C C . THR A 1 100 ? 15.934 -4.309 -23.026 1.00 68.69 100 THR A C 1
ATOM 792 O O . THR A 1 100 ? 16.950 -3.645 -23.182 1.00 68.69 100 THR A O 1
ATOM 795 N N . GLU A 1 101 ? 15.974 -5.535 -22.501 1.00 77.25 101 GLU A N 1
ATOM 796 C CA . GLU A 1 101 ? 17.230 -6.194 -22.125 1.00 77.25 101 GLU A CA 1
ATOM 797 C C . GLU A 1 101 ? 18.145 -6.404 -23.344 1.00 77.25 101 GLU A C 1
ATOM 799 O O . GLU A 1 101 ? 19.325 -6.050 -23.303 1.00 77.25 101 GLU A O 1
ATOM 804 N N . ALA A 1 102 ? 17.601 -6.916 -24.454 1.00 80.12 102 ALA A N 1
ATOM 805 C CA . ALA A 1 102 ? 18.342 -7.099 -25.699 1.00 80.12 102 ALA A CA 1
ATOM 806 C C . ALA A 1 102 ? 18.807 -5.763 -26.293 1.00 80.12 102 ALA A C 1
ATOM 808 O O . ALA A 1 102 ? 19.948 -5.660 -26.734 1.00 80.12 102 ALA A O 1
ATOM 809 N N . VAL A 1 103 ? 17.963 -4.728 -26.260 1.00 83.81 103 VAL A N 1
ATOM 810 C CA . VAL A 1 103 ? 18.318 -3.378 -26.719 1.00 83.81 103 VAL A CA 1
ATOM 811 C C . VAL A 1 103 ? 19.414 -2.777 -25.841 1.00 83.81 103 VAL A C 1
ATOM 813 O O . VAL A 1 103 ? 20.387 -2.261 -26.379 1.00 83.81 103 VAL A O 1
ATOM 816 N N . ILE A 1 104 ? 19.323 -2.892 -24.511 1.00 86.56 104 ILE A N 1
ATOM 817 C CA . ILE A 1 104 ? 20.370 -2.420 -23.591 1.00 86.56 104 ILE A CA 1
ATOM 818 C C . ILE A 1 104 ? 21.690 -3.142 -23.881 1.00 86.56 104 ILE A C 1
ATOM 820 O O . ILE A 1 104 ? 22.725 -2.489 -24.010 1.00 86.56 104 ILE A O 1
ATOM 824 N N . ARG A 1 105 ? 21.668 -4.471 -24.055 1.00 88.06 105 ARG A N 1
ATOM 825 C CA . ARG A 1 105 ? 22.862 -5.245 -24.434 1.00 88.06 105 ARG A CA 1
ATOM 826 C C . ARG A 1 105 ? 23.433 -4.799 -25.776 1.00 88.06 105 ARG A C 1
ATOM 828 O O . ARG A 1 105 ? 24.638 -4.595 -25.869 1.00 88.06 105 ARG A O 1
ATOM 835 N N . LEU A 1 106 ? 22.586 -4.595 -26.784 1.00 92.44 106 LEU A N 1
ATOM 836 C CA . LEU A 1 106 ? 23.000 -4.141 -28.112 1.00 92.44 106 LEU A CA 1
ATOM 837 C C . LEU A 1 106 ? 23.668 -2.763 -28.036 1.00 92.44 106 LEU A C 1
ATOM 839 O O . LEU A 1 106 ? 24.758 -2.585 -28.577 1.00 92.44 106 LEU A O 1
ATOM 843 N N . VAL A 1 107 ? 23.064 -1.814 -27.318 1.00 94.31 107 VAL A N 1
ATOM 844 C CA . VAL A 1 107 ? 23.612 -0.462 -27.136 1.00 94.31 107 VAL A CA 1
ATOM 845 C C . VAL A 1 107 ? 24.962 -0.512 -26.416 1.00 94.31 107 VAL A C 1
ATOM 847 O O . VAL A 1 107 ? 25.917 0.110 -26.878 1.00 94.31 107 VAL A O 1
ATOM 850 N N . LEU A 1 108 ? 25.084 -1.289 -25.336 1.00 94.06 108 LEU A N 1
ATOM 851 C CA . LEU A 1 108 ? 26.351 -1.449 -24.616 1.00 94.06 108 LEU A CA 1
ATOM 852 C C . LEU A 1 108 ? 27.437 -2.079 -25.501 1.00 94.06 108 LEU A C 1
ATOM 854 O O . LEU A 1 108 ? 28.555 -1.568 -25.551 1.00 94.06 108 LEU A O 1
ATOM 858 N N . SER A 1 109 ? 27.111 -3.140 -26.244 1.00 96.75 109 SER A N 1
ATOM 859 C CA . SER A 1 109 ? 28.044 -3.772 -27.184 1.00 96.75 109 SER A CA 1
ATOM 860 C C . SER A 1 109 ? 28.487 -2.817 -28.293 1.00 96.75 109 SER A C 1
ATOM 862 O O . SER A 1 109 ? 29.671 -2.783 -28.627 1.00 96.75 109 SER A O 1
ATOM 864 N N . ALA A 1 110 ? 27.573 -2.006 -28.834 1.00 97.38 110 ALA A N 1
ATOM 865 C CA . ALA A 1 110 ? 27.896 -1.016 -29.856 1.00 97.38 110 ALA A CA 1
ATOM 866 C C . ALA A 1 110 ? 28.828 0.081 -29.317 1.00 97.38 110 ALA A C 1
ATOM 868 O O . ALA A 1 110 ? 29.822 0.406 -29.964 1.00 97.38 110 ALA A O 1
ATOM 869 N N . LEU A 1 111 ? 28.559 0.615 -28.120 1.00 97.62 111 LEU A N 1
ATOM 870 C CA . LEU A 1 111 ? 29.395 1.648 -27.498 1.00 97.62 111 LEU A CA 1
ATOM 871 C C . LEU A 1 111 ? 30.809 1.141 -27.195 1.00 97.62 111 LEU A C 1
ATOM 873 O O . LEU A 1 111 ? 31.783 1.824 -27.512 1.00 97.62 111 LEU A O 1
ATOM 877 N N . VAL A 1 112 ? 30.936 -0.070 -26.643 1.00 97.69 112 VAL A N 1
ATOM 878 C CA . VAL A 1 112 ? 32.249 -0.693 -26.410 1.00 97.69 112 VAL A CA 1
ATOM 879 C C . VAL A 1 112 ? 32.963 -0.949 -27.740 1.00 97.69 112 VAL A C 1
ATOM 881 O O . VAL A 1 112 ? 34.145 -0.634 -27.871 1.00 97.69 112 VAL A O 1
ATOM 884 N N . GLY A 1 113 ? 32.249 -1.439 -28.757 1.00 97.25 113 GLY A N 1
ATOM 885 C CA . GLY A 1 113 ? 32.792 -1.615 -30.105 1.00 97.25 113 GLY A CA 1
ATOM 886 C C . GLY A 1 113 ? 33.363 -0.314 -30.678 1.00 97.25 113 GLY A C 1
ATOM 887 O O . GLY A 1 113 ? 34.519 -0.273 -31.090 1.00 97.25 113 GLY A O 1
ATOM 888 N N . VAL A 1 114 ? 32.606 0.783 -30.625 1.00 97.50 114 VAL A N 1
ATOM 889 C CA . VAL A 1 114 ? 33.068 2.100 -31.095 1.00 97.50 114 VAL A CA 1
ATOM 890 C C . VAL A 1 114 ? 34.282 2.588 -30.302 1.00 97.50 114 VAL A C 1
ATOM 892 O O . VAL A 1 114 ? 35.251 3.051 -30.904 1.00 97.50 114 VAL A O 1
ATOM 895 N N . ALA A 1 115 ? 34.270 2.452 -28.973 1.00 97.38 115 ALA A N 1
ATOM 896 C CA . ALA A 1 115 ? 35.385 2.865 -28.124 1.00 97.38 115 ALA A CA 1
ATOM 897 C C . ALA A 1 115 ? 36.673 2.088 -28.441 1.00 97.38 115 ALA A C 1
ATOM 899 O O . ALA A 1 115 ? 37.738 2.691 -28.567 1.00 97.38 115 ALA A O 1
ATOM 900 N N . THR A 1 116 ? 36.581 0.769 -28.633 1.00 97.31 116 THR A N 1
ATOM 901 C CA . THR A 1 116 ? 37.741 -0.068 -28.985 1.00 97.31 116 THR A CA 1
ATOM 902 C C . THR A 1 116 ? 38.319 0.294 -30.352 1.00 97.31 116 THR A C 1
ATOM 904 O O . THR A 1 116 ? 39.532 0.450 -30.478 1.00 97.31 116 THR A O 1
ATOM 907 N N . VAL A 1 117 ? 37.474 0.517 -31.366 1.00 97.31 117 VAL A N 1
ATOM 908 C CA . VAL A 1 117 ? 37.927 0.947 -32.699 1.00 97.31 117 VAL A CA 1
ATOM 909 C C . VAL A 1 117 ? 38.573 2.331 -32.639 1.00 97.31 117 VAL A C 1
ATOM 911 O O . VAL A 1 117 ? 39.643 2.528 -33.212 1.00 97.31 117 VAL A O 1
ATOM 914 N N . ALA A 1 118 ? 37.968 3.284 -31.925 1.00 96.75 118 ALA A N 1
ATOM 915 C CA . ALA A 1 118 ? 38.535 4.619 -31.751 1.00 96.75 118 ALA A CA 1
ATOM 916 C C . ALA A 1 118 ? 39.903 4.568 -31.055 1.00 96.75 118 ALA A C 1
ATOM 918 O O . ALA A 1 118 ? 40.838 5.231 -31.504 1.00 96.75 118 ALA A O 1
ATOM 919 N N . PHE A 1 119 ? 40.036 3.741 -30.013 1.00 96.50 119 PHE A N 1
ATOM 920 C CA . PHE A 1 119 ? 41.294 3.533 -29.301 1.00 96.50 119 PHE A CA 1
ATOM 921 C C . PHE A 1 119 ? 42.378 2.939 -30.211 1.00 96.50 119 PHE A C 1
ATOM 923 O O . PHE A 1 119 ? 43.484 3.468 -30.260 1.00 96.50 119 PHE A O 1
ATOM 930 N N . LEU A 1 120 ? 42.059 1.910 -31.005 1.00 95.62 120 LEU A N 1
ATOM 931 C CA . LEU A 1 120 ? 43.004 1.321 -31.964 1.00 95.62 120 LEU A CA 1
ATOM 932 C C . LEU A 1 120 ? 43.421 2.312 -33.058 1.00 95.62 120 LEU A C 1
ATOM 934 O O . LEU A 1 120 ? 44.593 2.386 -33.419 1.00 95.62 120 LEU A O 1
ATOM 938 N N . VAL A 1 121 ? 42.479 3.09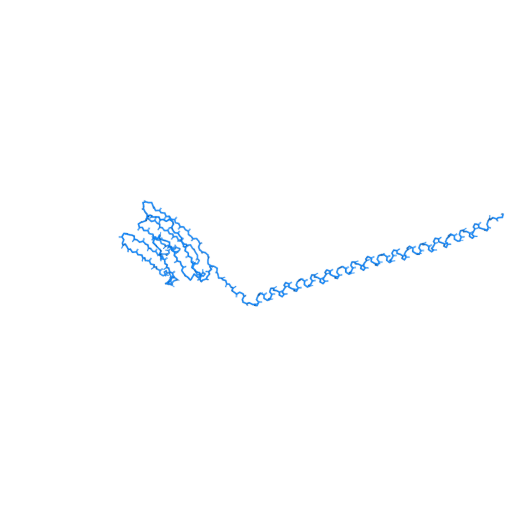7 -33.590 1.00 95.69 121 VAL A N 1
ATOM 939 C CA . VAL A 1 121 ? 42.792 4.141 -34.578 1.00 95.69 121 VAL A CA 1
ATOM 940 C C . VAL A 1 121 ? 43.701 5.201 -33.968 1.00 95.69 121 VAL A C 1
ATOM 942 O O . VAL A 1 121 ? 44.629 5.663 -34.635 1.00 95.69 121 VAL A O 1
ATOM 945 N N . TYR A 1 122 ? 43.434 5.592 -32.723 1.00 95.81 122 TYR A N 1
ATOM 946 C CA . TYR A 1 122 ? 44.269 6.533 -31.994 1.00 95.81 122 TYR A CA 1
ATOM 947 C C . TYR A 1 122 ? 45.690 5.985 -31.815 1.00 95.81 122 TYR A C 1
ATOM 949 O O . TYR A 1 122 ? 46.640 6.672 -32.182 1.00 95.81 122 TYR A O 1
ATOM 957 N N . ASP A 1 123 ? 45.831 4.738 -31.363 1.00 92.50 123 ASP A N 1
ATOM 958 C CA . ASP A 1 123 ? 47.125 4.079 -31.156 1.00 92.50 123 ASP A CA 1
ATOM 959 C C . ASP A 1 123 ? 47.928 3.958 -32.464 1.00 92.50 123 ASP A C 1
ATOM 961 O O . ASP A 1 123 ? 49.054 4.444 -32.555 1.00 92.50 123 ASP A O 1
ATOM 965 N N . ILE A 1 124 ? 47.309 3.464 -33.546 1.00 93.00 124 ILE A N 1
ATOM 966 C CA . ILE A 1 124 ? 47.954 3.350 -34.868 1.00 93.00 124 ILE A CA 1
ATOM 967 C C . ILE A 1 124 ? 48.410 4.718 -35.388 1.00 93.00 124 ILE A C 1
ATOM 969 O O . ILE A 1 124 ? 49.510 4.852 -35.939 1.00 93.00 124 ILE A O 1
ATOM 973 N N . ARG A 1 125 ? 47.566 5.751 -35.257 1.00 90.75 125 ARG A N 1
ATOM 974 C CA . ARG A 1 125 ? 47.933 7.115 -35.662 1.00 90.75 125 ARG A CA 1
ATOM 975 C C . ARG A 1 125 ? 49.080 7.645 -34.810 1.00 90.75 125 ARG A C 1
ATOM 977 O O . ARG A 1 125 ? 49.989 8.254 -35.375 1.00 90.75 125 ARG A O 1
ATOM 984 N N . SER A 1 126 ? 49.056 7.378 -33.507 1.00 89.00 126 SER A N 1
ATOM 985 C CA . SER A 1 126 ? 50.110 7.754 -32.568 1.00 89.00 126 SER A CA 1
ATOM 986 C C . SER A 1 126 ? 51.447 7.132 -32.976 1.00 89.00 126 SER A C 1
ATOM 988 O O . SER A 1 126 ? 52.372 7.867 -33.324 1.00 89.00 126 SER A O 1
ATOM 990 N N . THR A 1 127 ? 51.528 5.804 -33.108 1.00 85.88 127 THR A N 1
ATOM 991 C CA . THR A 1 127 ? 52.763 5.108 -33.514 1.00 85.88 127 THR A CA 1
ATOM 992 C C . THR A 1 127 ? 53.261 5.563 -34.887 1.00 85.88 127 THR A C 1
ATOM 994 O O . THR A 1 127 ? 54.462 5.738 -35.107 1.00 85.88 127 THR A O 1
ATOM 997 N N . ARG A 1 128 ? 52.351 5.799 -35.845 1.00 83.62 128 ARG A N 1
ATOM 998 C CA . ARG A 1 128 ? 52.733 6.311 -37.170 1.00 83.62 128 ARG A CA 1
ATOM 999 C C . ARG A 1 128 ? 53.317 7.722 -37.086 1.00 83.62 128 ARG A C 1
ATOM 1001 O O . ARG A 1 128 ? 54.260 8.019 -37.818 1.00 83.62 128 ARG A O 1
ATOM 1008 N N . SER A 1 129 ? 52.767 8.580 -36.229 1.00 79.25 129 SER A N 1
ATOM 1009 C CA . SER A 1 129 ? 53.269 9.943 -36.032 1.00 79.25 129 SER A CA 1
ATOM 1010 C C . SER A 1 129 ? 54.686 9.947 -35.451 1.00 79.25 129 SER A C 1
ATOM 1012 O O . SER A 1 129 ? 55.555 10.647 -35.974 1.00 79.25 129 SER A O 1
ATOM 1014 N N . GLU A 1 130 ? 54.963 9.075 -34.478 1.00 83.50 130 GLU A N 1
ATOM 1015 C CA . GLU A 1 130 ? 56.300 8.891 -33.903 1.00 83.50 130 GLU A CA 1
ATOM 1016 C C . GLU A 1 130 ? 57.294 8.366 -34.945 1.00 83.50 130 GLU A C 1
ATOM 1018 O O . GLU A 1 130 ? 58.402 8.889 -35.086 1.00 83.50 130 GLU A O 1
ATOM 1023 N N . LEU A 1 131 ? 56.888 7.375 -35.747 1.00 80.69 131 LEU A N 1
ATOM 1024 C CA . LEU A 1 131 ? 57.732 6.827 -36.808 1.00 80.69 131 LEU A CA 1
ATOM 1025 C C . LEU A 1 131 ? 58.047 7.867 -37.894 1.00 80.69 131 LEU A C 1
ATOM 1027 O O . LEU A 1 131 ? 59.171 7.899 -38.400 1.00 80.69 131 LEU A O 1
ATOM 1031 N N . ASN A 1 132 ? 57.077 8.707 -38.262 1.00 75.12 132 ASN A N 1
ATOM 1032 C CA . ASN A 1 132 ? 57.281 9.791 -39.222 1.00 75.12 132 ASN A CA 1
ATOM 1033 C C . ASN A 1 132 ? 58.265 10.836 -38.674 1.00 75.12 132 ASN A C 1
ATOM 1035 O O . ASN A 1 132 ? 59.217 11.177 -39.372 1.00 75.12 132 ASN A O 1
ATOM 1039 N N . SER A 1 133 ? 58.113 11.238 -37.407 1.00 79.00 133 SER A N 1
ATOM 1040 C CA . SER A 1 133 ? 59.050 12.137 -36.715 1.00 79.00 133 SER A CA 1
ATOM 1041 C C . SER A 1 133 ? 60.478 11.566 -36.665 1.00 79.00 133 SER A C 1
ATOM 1043 O O . SER A 1 133 ? 61.461 12.255 -36.962 1.00 79.00 133 SER A O 1
ATOM 1045 N N . MET A 1 134 ? 60.614 10.262 -36.389 1.00 80.88 134 MET A N 1
ATOM 1046 C CA . MET A 1 134 ? 61.911 9.578 -36.378 1.00 80.88 134 MET A CA 1
ATOM 1047 C C . MET A 1 134 ? 62.535 9.466 -37.778 1.00 80.88 134 MET A C 1
ATOM 1049 O O . MET A 1 134 ? 63.758 9.551 -37.919 1.00 80.88 134 MET A O 1
ATOM 1053 N N . LYS A 1 135 ? 61.726 9.264 -38.826 1.00 82.00 135 LYS A N 1
ATOM 1054 C CA . LYS A 1 135 ? 62.210 9.271 -40.215 1.00 82.00 135 LYS A CA 1
ATOM 1055 C C . LYS A 1 135 ? 62.725 10.653 -40.597 1.00 82.00 135 LYS A C 1
ATOM 1057 O O . LYS A 1 135 ? 63.854 10.752 -41.062 1.00 82.00 135 LYS A O 1
ATOM 1062 N N . GLU A 1 136 ? 61.948 11.697 -40.345 1.00 79.94 136 GLU A N 1
ATOM 1063 C CA . GLU A 1 136 ? 62.295 13.083 -40.676 1.00 79.94 136 GLU A CA 1
ATOM 1064 C C . GLU A 1 136 ? 63.574 13.544 -39.954 1.00 79.94 136 GLU A C 1
ATOM 1066 O O . GLU A 1 136 ? 64.488 14.086 -40.577 1.00 79.94 136 GLU A O 1
ATOM 1071 N N . SER A 1 137 ? 63.726 13.173 -38.678 1.00 80.44 137 SER A N 1
ATOM 1072 C CA . SER A 1 137 ? 64.959 13.396 -37.911 1.00 80.44 137 SER A CA 1
ATOM 1073 C C . SER A 1 137 ? 66.178 12.661 -38.490 1.00 80.44 137 SER A C 1
ATOM 1075 O O . SER A 1 137 ? 67.287 13.201 -38.489 1.00 80.44 137 SER A O 1
ATOM 1077 N N . ARG A 1 138 ? 66.004 11.432 -39.002 1.00 78.31 138 ARG A N 1
ATOM 1078 C CA . ARG A 1 138 ? 67.094 10.678 -39.649 1.00 78.31 138 ARG A CA 1
ATOM 1079 C C . ARG A 1 138 ? 67.478 11.256 -41.009 1.00 78.31 138 ARG A C 1
ATOM 1081 O O . ARG A 1 138 ? 68.672 11.361 -41.272 1.00 78.31 138 ARG A O 1
ATOM 1088 N N . TYR A 1 139 ? 66.512 11.690 -41.821 1.00 69.38 139 TYR A N 1
ATOM 1089 C CA . TYR A 1 139 ? 66.793 12.395 -43.077 1.00 69.38 139 TYR A CA 1
ATOM 1090 C C . TYR A 1 139 ? 67.603 13.673 -42.827 1.00 69.38 139 TYR A C 1
ATOM 1092 O O . TYR A 1 139 ? 68.623 13.891 -43.480 1.00 69.38 139 TYR A O 1
ATOM 1100 N N . HIS A 1 140 ? 67.217 14.479 -41.832 1.00 70.56 140 HIS A N 1
ATOM 1101 C CA . HIS A 1 140 ? 67.965 15.688 -41.480 1.00 70.56 140 HIS A CA 1
ATOM 1102 C C . HIS A 1 140 ? 69.380 15.400 -40.973 1.00 70.56 140 HIS A C 1
ATOM 1104 O O . HIS A 1 140 ? 70.323 16.075 -41.391 1.00 70.56 140 HIS A O 1
ATOM 1110 N N . ARG A 1 141 ? 69.554 14.387 -40.113 1.00 73.38 141 ARG A N 1
ATOM 1111 C CA . ARG A 1 141 ? 70.879 13.986 -39.617 1.00 73.38 141 ARG A CA 1
ATOM 1112 C C . ARG A 1 141 ? 71.798 13.544 -40.759 1.00 73.38 141 ARG A C 1
ATOM 1114 O O . ARG A 1 141 ? 72.933 14.000 -40.820 1.00 73.38 141 ARG A O 1
ATOM 1121 N N . GLN A 1 142 ? 71.289 12.732 -41.685 1.00 77.62 142 GLN A N 1
ATOM 1122 C CA . GLN A 1 142 ? 72.067 12.216 -42.811 1.00 77.62 142 GLN A CA 1
ATOM 1123 C C . GLN A 1 142 ? 72.495 13.330 -43.783 1.00 77.62 142 GLN A C 1
ATOM 1125 O O . GLN A 1 142 ? 73.629 13.341 -44.249 1.00 77.62 142 GLN A O 1
ATOM 1130 N N . ILE A 1 143 ? 71.630 14.317 -44.047 1.00 77.12 143 ILE A N 1
ATOM 1131 C CA . ILE A 1 143 ? 71.989 15.488 -44.869 1.00 77.12 143 ILE A CA 1
ATOM 1132 C C . ILE A 1 143 ? 73.069 16.338 -44.181 1.00 77.12 143 ILE A C 1
ATOM 1134 O O . ILE A 1 143 ? 73.975 16.843 -44.846 1.00 77.12 143 ILE A O 1
ATOM 1138 N N . HIS A 1 144 ? 72.988 16.501 -42.857 1.00 75.44 144 HIS A N 1
ATOM 1139 C CA . HIS A 1 144 ? 73.994 17.241 -42.098 1.00 75.44 144 HIS A CA 1
ATOM 1140 C C . HIS A 1 144 ? 75.360 16.538 -42.119 1.00 75.44 144 HIS A C 1
ATOM 1142 O O . HIS A 1 144 ? 76.373 17.203 -42.318 1.00 75.44 144 HIS A O 1
ATOM 1148 N N . GLU A 1 145 ? 75.378 15.211 -41.975 1.00 74.06 145 GLU A N 1
ATOM 1149 C CA . GLU A 1 145 ? 76.585 14.372 -42.010 1.00 74.06 145 GLU A CA 1
ATOM 1150 C C . GLU A 1 145 ? 77.284 14.425 -43.382 1.00 74.06 145 GLU A C 1
ATOM 1152 O O . GLU A 1 145 ? 78.469 14.741 -43.471 1.00 74.06 145 GLU A O 1
ATOM 1157 N N . VAL A 1 146 ? 76.524 14.285 -44.475 1.00 78.81 146 VAL A N 1
ATOM 1158 C CA . VAL A 1 146 ? 77.058 14.429 -45.844 1.00 78.81 146 VAL A CA 1
ATOM 1159 C C . VAL A 1 146 ? 77.642 15.828 -46.077 1.00 78.81 146 VAL A C 1
ATOM 1161 O O . VAL A 1 146 ? 78.686 15.984 -46.712 1.00 78.81 146 VAL A O 1
ATOM 1164 N N . LYS A 1 147 ? 76.989 16.874 -45.554 1.00 79.38 147 LYS A N 1
ATOM 1165 C CA . LYS A 1 147 ? 77.465 18.255 -45.701 1.00 79.38 147 LYS A CA 1
ATOM 1166 C C . LYS A 1 147 ? 78.736 18.519 -44.886 1.00 79.38 147 LYS A C 1
ATOM 1168 O O . LYS A 1 147 ? 79.591 19.271 -45.358 1.00 79.38 147 LYS A O 1
ATOM 1173 N N . SER A 1 148 ? 78.876 17.922 -43.698 1.00 72.50 148 SER A N 1
ATOM 1174 C CA . SER A 1 148 ? 80.102 18.027 -42.898 1.00 72.50 148 SER A CA 1
ATOM 1175 C C . SER A 1 148 ? 81.281 17.310 -43.546 1.00 72.50 148 SER A C 1
ATOM 1177 O O . SER A 1 148 ? 82.369 17.884 -43.585 1.00 72.50 148 SER A O 1
ATOM 1179 N N . ASP A 1 149 ? 81.062 16.129 -44.128 1.00 76.88 149 ASP A N 1
ATOM 1180 C CA . ASP A 1 149 ? 82.114 15.375 -44.821 1.00 76.88 149 ASP A CA 1
ATOM 1181 C C . ASP A 1 149 ? 82.606 16.125 -46.057 1.00 76.88 149 ASP A C 1
ATOM 1183 O O . ASP A 1 149 ? 83.809 16.320 -46.244 1.00 76.88 149 ASP A O 1
ATOM 1187 N N . HIS A 1 150 ? 81.674 16.659 -46.852 1.00 73.56 150 HIS A N 1
ATOM 1188 C CA . HIS A 1 150 ? 82.024 17.442 -48.031 1.00 73.56 150 HIS A CA 1
ATOM 1189 C C . HIS A 1 150 ? 82.779 18.733 -47.669 1.00 73.56 150 HIS A C 1
ATOM 1191 O O . HIS A 1 150 ? 83.731 19.117 -48.351 1.00 73.56 150 HIS A O 1
ATOM 1197 N N . GLN A 1 151 ? 82.410 19.397 -46.564 1.00 73.06 151 GLN A N 1
ATOM 1198 C CA . GLN A 1 151 ? 83.175 20.542 -46.066 1.00 73.06 151 GLN A CA 1
ATOM 1199 C C . GLN A 1 151 ? 84.562 20.152 -45.545 1.00 73.06 151 GLN A C 1
ATOM 1201 O O . GLN A 1 151 ? 85.517 20.894 -45.783 1.00 73.06 151 GLN A O 1
ATOM 1206 N N . TYR A 1 152 ? 84.701 19.016 -44.859 1.00 69.06 152 TYR A N 1
ATOM 1207 C CA . TYR A 1 152 ? 85.991 18.522 -44.379 1.00 69.06 152 TYR A CA 1
ATOM 1208 C C . TYR A 1 152 ? 86.940 18.198 -45.543 1.00 69.06 152 TYR A C 1
ATOM 1210 O O . TYR A 1 152 ? 88.091 18.644 -45.538 1.00 69.06 152 TYR A O 1
ATOM 1218 N N . GLU A 1 153 ? 86.456 17.509 -46.580 1.00 72.62 153 GLU A N 1
ATOM 1219 C CA . GLU A 1 153 ? 87.231 17.222 -47.793 1.00 72.62 153 GLU A CA 1
ATOM 1220 C C . GLU A 1 153 ? 87.631 18.493 -48.543 1.00 72.62 153 GLU A C 1
ATOM 1222 O O . GLU A 1 153 ? 88.790 18.643 -48.946 1.00 72.62 153 GLU A O 1
ATOM 1227 N N . MET A 1 154 ? 86.708 19.449 -48.677 1.00 68.06 154 MET A N 1
ATOM 1228 C CA . MET A 1 154 ? 86.998 20.733 -49.308 1.00 68.06 154 MET A CA 1
ATOM 1229 C C . MET A 1 154 ? 88.082 21.483 -48.521 1.00 68.06 154 MET A C 1
ATOM 1231 O O . MET A 1 154 ? 89.073 21.931 -49.098 1.00 68.06 154 MET A O 1
ATOM 1235 N N . ARG A 1 155 ? 87.983 21.534 -47.187 1.00 64.69 155 ARG A N 1
ATOM 1236 C CA . ARG A 1 155 ? 88.985 22.178 -46.321 1.00 64.69 155 ARG A CA 1
ATOM 1237 C C . ARG A 1 155 ? 90.350 21.485 -46.386 1.00 64.69 155 ARG A C 1
ATOM 1239 O O . ARG A 1 155 ? 91.375 22.164 -46.402 1.00 64.69 155 ARG A O 1
ATOM 1246 N N . ARG A 1 156 ? 90.380 20.153 -46.491 1.00 67.50 156 ARG A N 1
ATOM 1247 C CA . ARG A 1 156 ? 91.608 19.359 -46.667 1.00 67.50 156 ARG A CA 1
ATOM 1248 C C . ARG A 1 156 ? 92.267 19.612 -48.028 1.00 67.50 156 ARG A C 1
ATOM 1250 O O . ARG A 1 156 ? 93.482 19.780 -48.095 1.00 67.50 156 ARG A O 1
ATOM 1257 N N . SER A 1 157 ? 91.472 19.715 -49.094 1.00 67.94 157 SER A N 1
ATOM 1258 C CA . SER A 1 157 ? 91.939 20.048 -50.449 1.00 67.94 157 SER A CA 1
ATOM 1259 C C . SER A 1 157 ? 92.535 21.457 -50.545 1.00 67.94 157 SER A C 1
ATOM 1261 O O . SER A 1 157 ? 93.510 21.675 -51.269 1.00 67.94 157 SER A O 1
ATOM 1263 N N . PHE A 1 158 ? 91.967 22.417 -49.810 1.00 59.72 158 PHE A N 1
ATOM 1264 C CA . PHE A 1 158 ? 92.531 23.761 -49.706 1.00 59.72 158 PHE A CA 1
ATOM 1265 C C . PHE A 1 158 ? 93.795 23.769 -48.834 1.00 59.72 158 PHE A C 1
ATOM 1267 O O . PHE A 1 158 ? 94.812 24.284 -49.279 1.00 59.72 158 PHE A O 1
ATOM 1274 N N . SER A 1 159 ? 93.806 23.125 -47.660 1.00 58.34 159 SER A N 1
ATOM 1275 C CA . SER A 1 159 ? 94.997 23.071 -46.789 1.00 58.34 159 SER A CA 1
ATOM 1276 C C . SER A 1 159 ? 96.199 22.369 -47.435 1.00 58.34 159 SER A C 1
ATOM 1278 O O . SER A 1 159 ? 97.331 22.747 -47.161 1.00 58.34 159 SER A O 1
ATOM 1280 N N . SER A 1 160 ? 95.976 21.384 -48.311 1.00 57.12 160 SER A N 1
ATOM 1281 C CA . SER A 1 160 ? 97.048 20.703 -49.053 1.00 57.12 160 SER A CA 1
ATOM 1282 C C . SER A 1 160 ? 97.667 21.560 -50.162 1.00 57.12 160 SER A C 1
ATOM 1284 O O . SER A 1 160 ? 98.733 21.214 -50.661 1.00 57.12 160 SER A O 1
ATOM 1286 N N . ARG A 1 161 ? 97.009 22.652 -50.575 1.00 58.03 161 ARG A N 1
ATOM 1287 C CA . ARG A 1 161 ? 97.479 23.542 -51.648 1.00 58.03 161 ARG A CA 1
ATOM 1288 C C . ARG A 1 161 ? 98.287 24.748 -51.162 1.00 58.03 161 ARG A C 1
ATOM 1290 O O . ARG A 1 161 ? 98.804 25.478 -51.997 1.00 58.03 161 ARG A O 1
ATOM 1297 N N . TYR A 1 162 ? 98.436 24.926 -49.849 1.00 51.53 162 TYR A N 1
ATOM 1298 C CA . TYR A 1 162 ? 99.234 26.007 -49.247 1.00 51.53 162 TYR A CA 1
ATOM 1299 C C . TYR A 1 162 ? 100.395 25.497 -48.381 1.00 51.53 162 TYR A C 1
ATOM 1301 O O . TYR A 1 162 ? 100.932 26.245 -47.572 1.00 51.53 162 TYR A O 1
ATOM 1309 N N . VAL A 1 163 ? 100.787 24.230 -48.541 1.00 55.38 163 VAL A N 1
ATOM 1310 C CA . VAL A 1 163 ? 102.043 23.699 -47.996 1.00 55.38 163 VAL A CA 1
ATOM 1311 C C . VAL A 1 163 ? 103.053 23.636 -49.140 1.00 55.38 163 VAL A C 1
ATOM 1313 O O . VAL A 1 163 ? 103.204 22.597 -49.772 1.00 55.38 163 VAL A O 1
ATOM 1316 N N . CYS A 1 164 ? 103.669 24.780 -49.427 1.00 52.44 164 CYS A N 1
ATOM 1317 C CA . CYS A 1 164 ? 104.959 24.957 -50.095 1.00 52.44 164 CYS A CA 1
ATOM 1318 C C . CYS A 1 164 ? 105.550 26.265 -49.567 1.00 52.44 164 CYS A C 1
ATOM 1320 O O . CYS A 1 164 ? 104.793 27.263 -49.544 1.00 52.44 164 CYS A O 1
#

Radius of gyration: 43.42 Å; chains: 1; bounding box: 123×38×81 Å